Protein AF-A0A352W8T1-F1 (afdb_monomer_lite)

Sequence (139 aa):
MTMQDYSRRLSELLKTQSRLDMENVRLLRFGRHFRLSDDCKAVVGRDRLENLALMWIYKARPAGKTLLTIKELKGPLTLLTGPADLDMLRRAAAITARYAHVAEGDRVSAKGLTNGRKHLLIPDVMALTPKETDRLRIK

pLDDT: mean 90.35, std 6.25, range [66.62, 97.69]

Foldseek 3Di:
DDPVQLVLLVVLCVVLDPDDDPLSNVLSVAAFWFDLDSFKIKGWGPDDVRQVVLVVSCVVFQAQKKWKDWPVADFIIMIMHHDADLSNVLVNNLCRCVRRVPDAPDWTWMWMDHSNDDTDIRGGRGHDDPVRNVVRTSD

Structure (mmCIF, N/CA/C/O backbone):
data_AF-A0A352W8T1-F1
#
_entry.id   AF-A0A352W8T1-F1
#
loop_
_atom_site.group_PDB
_atom_site.id
_atom_site.type_symbol
_atom_site.label_atom_id
_atom_site.label_alt_id
_atom_site.label_comp_id
_atom_site.label_asym_id
_atom_site.label_entity_id
_atom_site.label_seq_id
_atom_site.pdbx_PDB_ins_code
_atom_site.Cartn_x
_atom_site.Cartn_y
_atom_site.Cartn_z
_atom_site.occupancy
_atom_site.B_iso_or_equiv
_atom_site.auth_seq_id
_atom_site.auth_comp_id
_atom_site.auth_asym_id
_atom_site.auth_atom_id
_atom_site.pdbx_PDB_model_num
ATOM 1 N N . MET A 1 1 ? 14.467 -3.109 9.265 1.00 75.62 1 MET A N 1
ATOM 2 C CA . MET A 1 1 ? 14.294 -4.137 8.207 1.00 75.62 1 MET A CA 1
ATOM 3 C C . MET A 1 1 ? 15.489 -5.062 8.293 1.00 75.62 1 MET A C 1
ATOM 5 O O . MET A 1 1 ? 16.584 -4.542 8.460 1.00 75.62 1 MET A O 1
ATOM 9 N N . THR A 1 2 ? 15.298 -6.379 8.228 1.00 84.06 2 THR A N 1
ATOM 10 C CA . THR A 1 2 ? 16.427 -7.323 8.264 1.00 84.06 2 THR A CA 1
ATOM 11 C C . THR A 1 2 ? 17.052 -7.482 6.872 1.00 84.06 2 THR A C 1
ATOM 13 O O . THR A 1 2 ? 16.402 -7.198 5.863 1.00 84.06 2 THR A O 1
ATOM 16 N N . MET A 1 3 ? 18.302 -7.956 6.792 1.00 83.56 3 MET A N 1
ATOM 17 C CA . MET A 1 3 ? 18.919 -8.310 5.502 1.00 83.56 3 MET A CA 1
ATOM 18 C C . MET A 1 3 ? 18.143 -9.422 4.785 1.00 83.56 3 MET A C 1
ATOM 20 O O . MET A 1 3 ? 18.009 -9.379 3.568 1.00 83.56 3 MET A O 1
ATOM 24 N N . GLN A 1 4 ? 17.565 -10.368 5.531 1.00 86.50 4 GLN A N 1
ATOM 25 C CA . GLN A 1 4 ? 16.745 -11.442 4.967 1.00 86.50 4 GLN A CA 1
ATOM 26 C C . GLN A 1 4 ? 15.488 -10.897 4.276 1.00 86.50 4 GLN A C 1
ATOM 28 O O . GLN A 1 4 ? 15.221 -11.265 3.133 1.00 86.50 4 GLN A O 1
ATOM 33 N N . ASP A 1 5 ? 14.759 -9.976 4.920 1.00 85.75 5 ASP A N 1
ATOM 34 C CA . ASP A 1 5 ? 13.583 -9.334 4.309 1.00 85.75 5 ASP A CA 1
ATOM 35 C C . ASP A 1 5 ? 13.963 -8.599 3.018 1.00 85.75 5 ASP A C 1
ATOM 37 O O . ASP A 1 5 ? 13.246 -8.662 2.020 1.00 85.75 5 ASP A O 1
ATOM 41 N N . TYR A 1 6 ? 15.101 -7.899 3.025 1.00 87.69 6 TYR A N 1
ATOM 42 C CA . TYR A 1 6 ? 15.568 -7.167 1.852 1.00 87.69 6 TYR A CA 1
ATOM 43 C C . TYR A 1 6 ? 15.935 -8.105 0.700 1.00 87.69 6 TYR A C 1
ATOM 45 O O . TYR A 1 6 ? 15.470 -7.898 -0.418 1.00 87.69 6 TYR A O 1
ATOM 53 N N . SER A 1 7 ? 16.711 -9.159 0.965 1.00 87.50 7 SER A N 1
ATOM 54 C CA . SER A 1 7 ? 17.107 -10.141 -0.050 1.00 87.50 7 SER A CA 1
ATOM 55 C C . SER A 1 7 ? 15.906 -10.867 -0.654 1.00 87.50 7 SER A C 1
ATOM 57 O O . SER A 1 7 ? 15.883 -11.100 -1.864 1.00 87.50 7 SER A O 1
ATOM 59 N N . ARG A 1 8 ? 14.873 -11.175 0.145 1.00 87.44 8 ARG A N 1
ATOM 60 C CA . ARG A 1 8 ? 13.627 -11.772 -0.364 1.00 87.44 8 ARG A CA 1
ATOM 61 C C . ARG A 1 8 ? 12.867 -10.808 -1.267 1.00 87.44 8 ARG A C 1
ATOM 63 O O . ARG A 1 8 ? 12.528 -11.173 -2.390 1.00 87.44 8 ARG A O 1
ATOM 70 N N . ARG A 1 9 ? 12.689 -9.555 -0.837 1.00 90.50 9 ARG A N 1
ATOM 71 C CA . ARG A 1 9 ? 12.073 -8.497 -1.659 1.00 90.50 9 ARG A CA 1
ATOM 72 C C . ARG A 1 9 ? 12.843 -8.239 -2.954 1.00 90.50 9 ARG A C 1
ATOM 74 O O . ARG A 1 9 ? 12.227 -8.011 -3.989 1.00 90.50 9 ARG A O 1
ATOM 81 N N . LEU A 1 10 ? 14.173 -8.276 -2.906 1.00 90.25 10 LEU A N 1
ATOM 82 C CA . LEU A 1 10 ? 15.022 -8.118 -4.083 1.00 90.25 10 LEU A CA 1
ATOM 83 C C . LEU A 1 10 ? 14.868 -9.307 -5.033 1.00 90.25 10 LEU A C 1
ATOM 85 O O . LEU A 1 10 ? 14.664 -9.107 -6.222 1.00 90.25 10 LEU A O 1
ATOM 89 N N . SER A 1 11 ? 14.900 -10.533 -4.512 1.00 88.12 11 SER A N 1
ATOM 90 C CA . SER A 1 11 ? 14.691 -11.746 -5.313 1.00 88.12 11 SER A CA 1
ATOM 91 C C . SER A 1 11 ? 13.328 -11.736 -6.006 1.00 88.12 11 SER A C 1
ATOM 93 O O . SER A 1 11 ? 13.208 -12.118 -7.164 1.00 88.12 11 SER A O 1
ATOM 95 N N . GLU A 1 12 ? 12.295 -11.275 -5.305 1.00 88.50 12 GLU A N 1
ATOM 96 C CA . GLU A 1 12 ? 10.942 -11.119 -5.837 1.00 88.50 12 GLU A CA 1
ATOM 97 C C . GLU A 1 12 ? 10.870 -10.037 -6.929 1.00 88.50 12 GLU A C 1
ATOM 99 O O . GLU A 1 12 ? 10.281 -10.256 -7.990 1.00 88.50 12 GLU A O 1
ATOM 104 N N . LEU A 1 13 ? 11.556 -8.909 -6.724 1.00 87.62 13 LEU A N 1
ATOM 105 C CA . LEU A 1 13 ? 11.676 -7.852 -7.725 1.00 87.62 13 LEU A CA 1
ATOM 106 C C . LEU A 1 13 ? 12.351 -8.360 -9.007 1.00 87.62 13 LEU A C 1
ATOM 108 O O . LEU A 1 13 ? 11.863 -8.089 -10.098 1.00 87.62 13 LEU A O 1
ATOM 112 N N . LEU A 1 14 ? 13.436 -9.126 -8.872 1.00 87.19 14 LEU A N 1
ATOM 113 C CA . LEU A 1 14 ? 14.176 -9.699 -10.002 1.00 87.19 14 LEU A CA 1
ATOM 114 C C . LEU A 1 14 ? 13.362 -10.735 -10.787 1.00 87.19 14 LEU A C 1
ATOM 116 O O . LEU A 1 14 ? 13.551 -10.869 -11.989 1.00 87.19 14 LEU A O 1
ATOM 120 N N . LYS A 1 15 ? 12.452 -11.459 -10.125 1.00 85.44 15 LYS A N 1
ATOM 121 C CA . LYS A 1 15 ? 11.547 -12.415 -10.786 1.00 85.44 15 LYS A CA 1
ATOM 122 C C . LYS A 1 15 ? 10.432 -11.730 -11.569 1.00 85.44 15 LYS A C 1
ATOM 124 O O . LYS A 1 15 ? 9.970 -12.277 -12.561 1.00 85.44 15 LYS A O 1
ATOM 129 N N . THR A 1 16 ? 9.978 -10.570 -11.098 1.00 78.81 16 THR A N 1
ATOM 130 C CA . THR A 1 16 ? 8.807 -9.878 -11.658 1.00 78.81 16 THR A CA 1
ATOM 131 C C . THR A 1 16 ? 9.170 -8.766 -12.637 1.00 78.81 16 THR A C 1
ATOM 133 O O . THR A 1 16 ? 8.332 -8.366 -13.437 1.00 78.81 16 THR A O 1
ATOM 136 N N . GLN A 1 17 ? 10.406 -8.261 -12.615 1.00 75.56 17 GLN A N 1
ATOM 137 C CA . GLN A 1 17 ? 10.850 -7.199 -13.514 1.00 75.56 17 GLN A CA 1
ATOM 138 C C . GLN A 1 17 ? 12.010 -7.651 -14.390 1.00 75.56 17 GLN A C 1
ATOM 140 O O . GLN A 1 17 ? 13.095 -7.956 -13.904 1.00 75.56 17 GLN A O 1
ATOM 145 N N . SER A 1 18 ? 11.806 -7.576 -15.705 1.00 68.38 18 SER A N 1
ATOM 146 C CA . SER A 1 18 ? 12.854 -7.808 -16.704 1.00 68.38 18 SER A CA 1
ATOM 147 C C . SER A 1 18 ? 13.958 -6.744 -16.672 1.00 68.38 18 SER A C 1
ATOM 149 O O . SER A 1 18 ? 15.081 -7.005 -17.098 1.00 68.38 18 SER A O 1
ATOM 151 N N . ARG A 1 19 ? 13.664 -5.543 -16.149 1.00 73.69 19 ARG A N 1
ATOM 152 C CA . ARG A 1 19 ? 14.627 -4.446 -16.007 1.00 73.69 19 ARG A CA 1
ATOM 153 C C . ARG A 1 19 ? 14.600 -3.872 -14.595 1.00 73.69 19 ARG A C 1
ATOM 155 O O . ARG A 1 19 ? 13.568 -3.404 -14.123 1.00 73.69 19 ARG A O 1
ATOM 162 N N . LEU A 1 20 ? 15.767 -3.864 -13.956 1.00 75.44 20 LEU A N 1
ATOM 163 C CA . LEU A 1 20 ? 15.982 -3.251 -12.649 1.00 75.44 20 LEU A CA 1
ATOM 164 C C . LEU A 1 20 ? 15.808 -1.730 -12.731 1.00 75.44 20 LEU A C 1
ATOM 166 O O . LEU A 1 20 ? 16.580 -1.036 -13.392 1.00 75.44 20 LEU A O 1
ATOM 170 N N . ASP A 1 21 ? 14.805 -1.219 -12.024 1.00 82.12 21 ASP A N 1
ATOM 171 C CA . ASP A 1 21 ? 14.622 0.211 -11.781 1.00 82.12 21 ASP A CA 1
ATOM 172 C C . ASP A 1 21 ? 15.171 0.569 -10.392 1.00 82.12 21 ASP A C 1
ATOM 174 O O . ASP A 1 21 ? 14.747 0.012 -9.374 1.00 82.12 21 ASP A O 1
ATOM 178 N N . MET A 1 22 ? 16.097 1.529 -10.339 1.00 84.88 22 MET A N 1
ATOM 179 C CA . MET A 1 22 ? 16.688 2.015 -9.089 1.00 84.88 22 MET A CA 1
ATOM 180 C C . MET A 1 22 ? 15.641 2.573 -8.120 1.00 84.88 22 MET A C 1
ATOM 182 O O . MET A 1 22 ? 15.829 2.473 -6.906 1.00 84.88 22 MET A O 1
ATOM 186 N N . GLU A 1 23 ? 14.527 3.127 -8.608 1.00 85.19 23 GLU A N 1
ATOM 187 C CA . GLU A 1 23 ? 13.424 3.540 -7.735 1.00 85.19 23 GLU A CA 1
ATOM 188 C C . GLU A 1 23 ? 12.786 2.341 -7.030 1.00 85.19 23 GLU A C 1
ATOM 190 O O . GLU A 1 23 ? 12.529 2.398 -5.826 1.00 85.19 23 GLU A O 1
ATOM 195 N N . ASN A 1 24 ? 12.588 1.232 -7.746 1.00 84.06 24 ASN A N 1
ATOM 196 C CA . ASN A 1 24 ? 12.010 0.019 -7.175 1.00 84.06 24 ASN A CA 1
ATOM 197 C C . ASN A 1 24 ? 12.960 -0.646 -6.178 1.00 84.06 24 ASN A C 1
ATOM 199 O O . ASN A 1 24 ? 12.491 -1.158 -5.162 1.00 84.06 24 ASN A O 1
ATOM 203 N N . VAL A 1 25 ? 14.275 -0.578 -6.414 1.00 89.62 25 VAL A N 1
ATOM 204 C CA . VAL A 1 25 ? 15.295 -1.023 -5.448 1.00 89.62 25 VAL A CA 1
ATOM 205 C C . VAL A 1 25 ? 15.258 -0.164 -4.183 1.00 89.62 25 VAL A C 1
ATOM 207 O O . VAL A 1 25 ? 15.225 -0.691 -3.072 1.00 89.62 25 VAL A O 1
ATOM 210 N N . ARG A 1 26 ? 15.198 1.168 -4.323 1.00 89.81 26 ARG A N 1
ATOM 211 C CA . ARG A 1 26 ? 15.068 2.086 -3.175 1.00 89.81 26 ARG A CA 1
ATOM 212 C C . ARG A 1 26 ? 13.786 1.822 -2.388 1.00 89.81 26 ARG A C 1
ATOM 214 O O . ARG A 1 26 ? 13.828 1.814 -1.158 1.00 89.81 26 ARG A O 1
ATOM 221 N N . LEU A 1 27 ? 12.679 1.557 -3.085 1.00 92.44 27 LEU A N 1
ATOM 222 C CA . LEU A 1 27 ? 11.381 1.255 -2.485 1.00 92.44 27 LEU A CA 1
ATOM 223 C C . LEU A 1 27 ? 11.439 0.046 -1.541 1.00 92.44 27 LEU A C 1
ATOM 225 O O . LEU A 1 27 ? 10.749 0.057 -0.528 1.00 92.44 27 LEU A O 1
ATOM 229 N N . LEU A 1 28 ? 12.301 -0.947 -1.806 1.00 92.62 28 LEU A N 1
ATOM 230 C CA . LEU A 1 28 ? 12.431 -2.156 -0.976 1.00 92.62 28 LEU A CA 1
ATOM 231 C C . LEU A 1 28 ? 12.760 -1.870 0.493 1.00 92.62 28 LEU A C 1
ATOM 233 O O . LEU A 1 28 ? 12.497 -2.716 1.349 1.00 92.62 28 LEU A O 1
ATOM 237 N N . ARG A 1 29 ? 13.339 -0.701 0.794 1.00 91.75 29 ARG A N 1
ATOM 238 C CA . ARG A 1 29 ? 13.725 -0.297 2.153 1.00 91.75 29 ARG A CA 1
ATOM 239 C C . ARG A 1 29 ?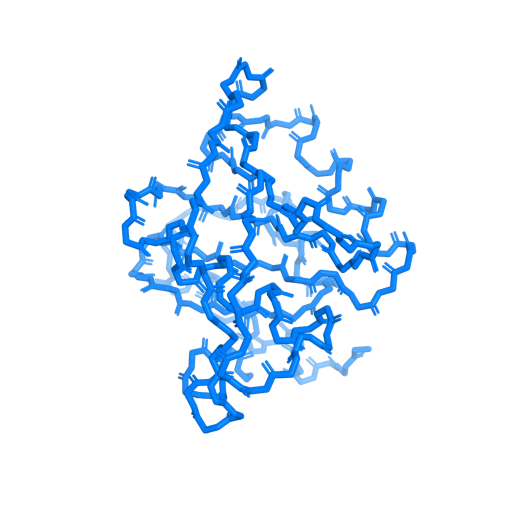 12.540 0.137 3.011 1.00 91.75 29 ARG A C 1
ATOM 241 O O . ARG A 1 29 ? 12.637 0.082 4.239 1.00 91.75 29 ARG A O 1
ATOM 248 N N . PHE A 1 30 ? 11.448 0.554 2.381 1.00 94.12 30 PHE A N 1
ATOM 249 C CA . PHE A 1 30 ? 10.326 1.206 3.041 1.00 94.12 30 PHE A CA 1
ATOM 250 C C . PHE A 1 30 ? 9.122 0.278 3.111 1.00 94.12 30 PHE A C 1
ATOM 252 O O . PHE A 1 30 ? 8.875 -0.530 2.223 1.00 94.12 30 PHE A O 1
ATOM 259 N N . GLY A 1 31 ? 8.345 0.405 4.176 1.00 94.50 31 GLY A N 1
ATOM 260 C CA . GLY A 1 31 ? 7.018 -0.165 4.248 1.00 94.50 31 GLY A CA 1
ATOM 261 C C . GLY A 1 31 ? 6.931 -1.689 4.330 1.00 94.50 31 GLY A C 1
ATOM 262 O O . GLY A 1 31 ? 7.903 -2.452 4.472 1.00 94.50 31 GLY A O 1
ATOM 263 N N . ARG A 1 32 ? 5.678 -2.126 4.271 1.00 94.62 32 ARG A N 1
ATOM 264 C CA . ARG A 1 32 ? 5.228 -3.516 4.223 1.00 94.62 32 ARG A CA 1
ATOM 265 C C . ARG A 1 32 ? 4.774 -3.805 2.797 1.00 94.62 32 ARG A C 1
ATOM 267 O O . ARG A 1 32 ? 3.963 -3.057 2.262 1.00 94.62 32 ARG A O 1
ATOM 274 N N . HIS A 1 33 ? 5.334 -4.847 2.193 1.00 95.00 33 HIS A N 1
ATOM 275 C CA . HIS A 1 33 ? 5.143 -5.163 0.781 1.00 95.00 33 HIS A CA 1
ATOM 276 C C . HIS A 1 33 ? 4.064 -6.230 0.609 1.00 95.00 33 HIS A C 1
ATOM 278 O O . HIS A 1 33 ? 4.105 -7.263 1.280 1.00 95.00 33 HIS A O 1
ATOM 284 N N . PHE A 1 34 ? 3.143 -5.986 -0.318 1.00 94.88 34 PHE A N 1
ATOM 285 C CA . PHE A 1 34 ? 2.049 -6.882 -0.666 1.00 94.88 34 PHE A CA 1
ATOM 286 C C . PHE A 1 34 ? 1.972 -7.041 -2.176 1.00 94.88 34 PHE A C 1
ATOM 288 O O . PHE A 1 34 ? 2.029 -6.052 -2.910 1.00 94.88 34 PHE A O 1
ATOM 295 N N . ARG A 1 35 ? 1.823 -8.280 -2.631 1.00 93.31 35 ARG A N 1
ATOM 296 C CA . ARG A 1 35 ? 1.597 -8.604 -4.038 1.00 93.31 35 ARG A CA 1
ATOM 297 C C . ARG A 1 35 ? 0.088 -8.737 -4.239 1.00 93.31 35 ARG A C 1
ATOM 299 O O . ARG A 1 35 ? -0.541 -9.553 -3.572 1.00 93.31 35 ARG A O 1
ATOM 306 N N . LEU A 1 36 ? -0.495 -7.879 -5.077 1.00 93.56 36 LEU A N 1
ATOM 307 C CA . LEU A 1 36 ? -1.943 -7.860 -5.332 1.00 93.56 36 LEU A CA 1
ATOM 308 C C . LEU A 1 36 ? -2.302 -8.627 -6.609 1.00 93.56 36 LEU A C 1
ATOM 310 O O . LEU A 1 36 ? -3.322 -9.310 -6.641 1.00 93.56 36 LEU A O 1
ATOM 314 N N . SER A 1 37 ? -1.434 -8.542 -7.616 1.00 91.69 37 SER A N 1
ATOM 315 C CA . SER A 1 37 ? -1.438 -9.333 -8.850 1.00 91.69 37 SER A CA 1
ATOM 316 C C . SER A 1 37 ? -0.005 -9.457 -9.375 1.00 91.69 37 SER A C 1
ATOM 318 O O . SER A 1 37 ? 0.903 -8.855 -8.798 1.00 91.69 37 SER A O 1
ATOM 320 N N . ASP A 1 38 ? 0.210 -10.186 -10.470 1.00 88.00 38 ASP A N 1
ATOM 321 C CA . ASP A 1 38 ? 1.544 -10.385 -11.058 1.00 88.00 38 ASP A CA 1
ATOM 322 C C . ASP A 1 38 ? 2.269 -9.059 -11.344 1.00 88.00 38 ASP A C 1
ATOM 324 O O . ASP A 1 38 ? 3.445 -8.913 -11.005 1.00 88.00 38 ASP A O 1
ATOM 328 N N . ASP A 1 39 ? 1.535 -8.040 -11.799 1.00 88.94 39 ASP A N 1
ATOM 329 C CA . ASP A 1 39 ? 2.092 -6.730 -12.155 1.00 88.94 39 ASP A CA 1
ATOM 330 C C . ASP A 1 39 ? 1.780 -5.615 -11.144 1.00 88.94 39 ASP A C 1
ATOM 332 O O . ASP A 1 39 ? 2.273 -4.496 -11.297 1.00 88.94 39 ASP A O 1
ATOM 336 N N . CYS A 1 40 ? 0.985 -5.886 -10.101 1.00 91.94 40 CYS A N 1
ATOM 337 C CA . CYS A 1 40 ? 0.560 -4.879 -9.126 1.00 91.94 40 CYS A CA 1
ATOM 338 C C . CYS A 1 40 ? 1.073 -5.183 -7.715 1.00 91.94 40 CYS A C 1
ATOM 340 O O . CYS A 1 40 ? 0.767 -6.213 -7.104 1.00 91.94 40 CYS A O 1
ATOM 342 N N . LYS A 1 41 ? 1.821 -4.231 -7.154 1.00 94.19 41 LYS A N 1
ATOM 343 C CA . LYS A 1 41 ? 2.389 -4.312 -5.804 1.00 94.19 41 LYS A CA 1
ATOM 344 C C . LYS A 1 41 ? 1.957 -3.115 -4.971 1.00 94.19 41 LYS A C 1
ATOM 346 O O . LYS A 1 41 ? 2.029 -1.985 -5.443 1.00 94.19 41 LYS A O 1
ATOM 351 N N . ALA A 1 42 ? 1.592 -3.357 -3.715 1.00 96.94 42 ALA A N 1
ATOM 352 C CA . ALA A 1 42 ? 1.311 -2.324 -2.725 1.00 96.94 42 ALA A CA 1
ATOM 353 C C . ALA A 1 42 ? 2.394 -2.278 -1.642 1.00 96.94 42 ALA A C 1
ATOM 355 O O . ALA A 1 42 ? 2.843 -3.308 -1.137 1.00 96.94 42 ALA A O 1
ATOM 356 N N . VAL A 1 43 ? 2.797 -1.066 -1.263 1.00 97.25 43 VAL A N 1
ATOM 357 C CA . VAL A 1 43 ? 3.744 -0.806 -0.178 1.00 97.25 43 VAL A CA 1
ATOM 358 C C . VAL A 1 43 ? 3.104 0.135 0.831 1.00 97.25 43 VAL A C 1
ATOM 360 O O . VAL A 1 43 ? 2.834 1.290 0.519 1.00 97.25 43 VAL A O 1
ATOM 363 N N . VAL A 1 44 ? 2.863 -0.364 2.042 1.00 97.69 44 VAL A N 1
ATOM 364 C CA . VAL A 1 44 ? 2.218 0.382 3.134 1.00 97.69 44 VAL A CA 1
ATOM 365 C C . VAL A 1 44 ? 3.288 0.937 4.065 1.00 97.69 44 VAL A C 1
ATOM 367 O O . VAL A 1 44 ? 4.068 0.155 4.615 1.00 97.69 44 VAL A O 1
ATOM 370 N N . GLY A 1 45 ? 3.330 2.251 4.275 1.00 96.94 45 GLY A N 1
ATOM 371 C CA . GLY A 1 45 ? 4.285 2.871 5.196 1.00 96.94 45 GLY A CA 1
ATOM 372 C C . GLY A 1 45 ? 4.094 2.402 6.643 1.00 96.94 45 GLY A C 1
ATOM 373 O O . GLY A 1 45 ? 2.973 2.171 7.102 1.00 96.94 45 GLY A O 1
ATOM 374 N N . ARG A 1 46 ? 5.201 2.201 7.367 1.00 94.25 46 ARG A N 1
ATOM 375 C CA . ARG A 1 46 ? 5.177 1.762 8.774 1.00 94.25 46 ARG A CA 1
ATOM 376 C C . ARG A 1 46 ? 5.004 2.912 9.756 1.00 94.25 46 ARG A C 1
ATOM 378 O O . ARG A 1 46 ? 4.421 2.706 10.814 1.00 94.25 46 ARG A O 1
ATOM 385 N N . ASP A 1 47 ? 5.499 4.087 9.393 1.00 95.00 47 ASP A N 1
ATOM 386 C CA . ASP A 1 47 ? 5.523 5.285 10.221 1.00 95.00 47 ASP A CA 1
ATOM 387 C C . ASP A 1 47 ? 5.494 6.554 9.348 1.00 95.00 47 ASP A C 1
ATOM 389 O O . ASP A 1 47 ? 5.405 6.502 8.116 1.00 95.00 47 ASP A O 1
ATOM 393 N N . ARG A 1 48 ? 5.566 7.721 9.995 1.00 94.62 48 ARG A N 1
ATOM 394 C CA . ARG A 1 48 ? 5.510 9.022 9.322 1.00 94.62 48 ARG A CA 1
ATOM 395 C C . ARG A 1 48 ? 6.687 9.258 8.369 1.00 94.62 48 ARG A C 1
ATOM 397 O O . ARG A 1 48 ? 6.475 9.865 7.320 1.00 94.62 48 ARG A O 1
ATOM 404 N N . LEU A 1 49 ? 7.896 8.810 8.708 1.00 95.81 49 LEU A N 1
ATOM 405 C CA . LEU A 1 49 ? 9.080 8.991 7.861 1.00 95.81 49 LEU A CA 1
ATOM 406 C C . LEU A 1 49 ? 8.969 8.136 6.599 1.00 95.81 49 LEU A C 1
ATOM 408 O O . LEU A 1 49 ? 9.258 8.610 5.501 1.00 95.81 49 LEU A O 1
ATOM 412 N N . GLU A 1 50 ? 8.469 6.910 6.728 1.00 96.75 50 GLU A N 1
ATOM 413 C CA . GLU A 1 50 ? 8.213 6.061 5.567 1.00 96.75 50 GLU A CA 1
ATOM 414 C C . GLU A 1 50 ? 7.086 6.585 4.692 1.00 96.75 50 GLU A C 1
ATOM 416 O O . GLU A 1 50 ? 7.222 6.583 3.473 1.00 96.75 50 GLU A O 1
ATOM 421 N N . ASN A 1 51 ? 6.004 7.093 5.287 1.00 96.56 51 ASN A N 1
ATOM 422 C CA . ASN A 1 51 ? 4.936 7.741 4.528 1.00 96.56 51 ASN A CA 1
ATOM 423 C C . ASN A 1 51 ? 5.487 8.908 3.693 1.00 96.56 51 ASN A C 1
ATOM 425 O O . ASN A 1 51 ? 5.146 9.046 2.518 1.00 96.56 51 ASN A O 1
ATOM 429 N N . LEU A 1 52 ? 6.381 9.723 4.264 1.00 96.00 52 LEU A N 1
ATOM 430 C CA . LEU A 1 52 ? 7.060 10.780 3.515 1.00 96.00 52 LEU A CA 1
ATOM 431 C C . LEU A 1 52 ? 7.900 10.193 2.374 1.00 96.00 52 LEU A C 1
ATOM 433 O O . LEU A 1 52 ? 7.766 10.648 1.241 1.00 96.00 52 LEU A O 1
ATOM 437 N N . ALA A 1 53 ? 8.715 9.167 2.632 1.00 95.94 53 ALA A N 1
ATOM 438 C CA . ALA A 1 53 ? 9.538 8.525 1.606 1.00 95.94 53 ALA A CA 1
ATOM 439 C C . ALA A 1 53 ? 8.700 7.963 0.440 1.00 95.94 53 ALA A C 1
ATOM 441 O O . ALA A 1 53 ? 9.027 8.204 -0.721 1.00 95.94 53 ALA A O 1
ATOM 442 N N . LEU A 1 54 ? 7.585 7.284 0.729 1.00 96.38 54 LEU A N 1
ATOM 443 C CA . LEU A 1 54 ? 6.656 6.775 -0.286 1.00 96.38 54 LEU A CA 1
ATOM 444 C C . LEU A 1 54 ? 6.045 7.908 -1.121 1.00 96.38 54 LEU A C 1
ATOM 446 O O . LEU A 1 54 ? 5.967 7.803 -2.346 1.00 96.38 54 LEU A O 1
ATOM 450 N N . MET A 1 55 ? 5.671 9.020 -0.482 1.00 95.25 55 MET A N 1
ATOM 451 C CA . MET A 1 55 ? 5.190 10.210 -1.184 1.00 95.25 55 MET A CA 1
ATOM 452 C C . MET A 1 55 ? 6.268 10.813 -2.098 1.00 95.25 55 MET A C 1
ATOM 454 O O . MET A 1 55 ? 5.953 11.227 -3.213 1.00 95.25 55 MET A O 1
ATOM 458 N N . TRP A 1 56 ? 7.530 10.862 -1.663 1.00 94.94 56 TRP A N 1
ATOM 459 C CA . TRP A 1 56 ? 8.642 11.351 -2.488 1.00 94.94 56 TRP A CA 1
ATOM 460 C C . TRP A 1 56 ? 8.901 10.448 -3.698 1.00 94.94 56 TRP A C 1
ATOM 462 O O . TRP A 1 56 ? 9.009 10.954 -4.814 1.00 94.94 56 TRP A O 1
ATOM 472 N N . ILE A 1 57 ? 8.914 9.123 -3.506 1.00 93.75 57 ILE A N 1
ATOM 473 C CA . ILE A 1 57 ? 9.052 8.136 -4.596 1.00 93.75 57 ILE A CA 1
ATOM 474 C C . ILE A 1 57 ? 7.913 8.274 -5.614 1.00 93.75 57 ILE A C 1
ATOM 476 O O . ILE A 1 57 ? 8.120 8.148 -6.824 1.00 93.75 57 ILE A O 1
ATOM 480 N N . TYR A 1 58 ? 6.699 8.543 -5.138 1.00 93.81 58 TYR A N 1
ATOM 481 C CA . TYR A 1 58 ? 5.567 8.828 -6.006 1.00 93.81 58 TYR A CA 1
ATOM 482 C C . TYR A 1 58 ? 5.760 10.123 -6.802 1.00 93.81 58 TYR A C 1
ATOM 484 O O . TYR A 1 58 ? 5.615 10.116 -8.021 1.00 93.81 58 TYR A O 1
ATOM 492 N N . LYS A 1 59 ? 6.108 11.228 -6.130 1.00 92.12 59 LYS A N 1
ATOM 493 C CA . LYS A 1 59 ? 6.271 12.545 -6.768 1.00 92.12 59 LYS A CA 1
ATOM 494 C C . LYS A 1 59 ? 7.388 12.567 -7.809 1.00 92.12 59 LYS A C 1
ATOM 496 O O . LYS A 1 59 ? 7.236 13.253 -8.813 1.00 92.12 59 LYS A O 1
ATOM 501 N N . ALA A 1 60 ? 8.471 11.821 -7.586 1.00 91.62 60 ALA A N 1
ATOM 502 C CA . ALA A 1 60 ? 9.586 11.727 -8.526 1.00 91.62 60 ALA A CA 1
ATOM 503 C C . ALA A 1 60 ? 9.153 11.151 -9.885 1.00 91.62 60 ALA A C 1
ATOM 505 O O . ALA A 1 60 ? 9.547 11.662 -10.931 1.00 91.62 60 ALA A O 1
ATOM 506 N N . ARG A 1 61 ? 8.290 10.126 -9.876 1.00 88.69 61 ARG A N 1
ATOM 507 C CA . ARG A 1 61 ? 7.757 9.510 -11.097 1.00 88.69 61 ARG A CA 1
ATOM 508 C C . ARG A 1 61 ? 6.341 8.972 -10.861 1.00 88.69 61 ARG A C 1
ATOM 510 O O . ARG A 1 61 ? 6.202 7.796 -10.521 1.00 88.69 61 ARG A O 1
ATOM 517 N N . PRO A 1 62 ? 5.295 9.800 -11.052 1.00 88.50 62 PRO A N 1
ATOM 518 C CA . PRO A 1 62 ? 3.912 9.414 -10.753 1.00 88.50 62 PRO A CA 1
ATOM 519 C C . PRO A 1 62 ? 3.318 8.391 -11.724 1.00 88.50 62 PRO A C 1
ATOM 521 O O . PRO A 1 62 ? 2.335 7.735 -11.391 1.00 88.50 62 PRO A O 1
ATOM 524 N N . ALA A 1 63 ? 3.866 8.290 -12.937 1.00 88.12 63 ALA A N 1
ATOM 525 C CA . ALA A 1 63 ? 3.347 7.408 -13.976 1.00 88.12 63 ALA A CA 1
ATOM 526 C C . ALA A 1 63 ? 3.402 5.935 -13.536 1.00 88.12 63 ALA A C 1
ATOM 528 O O . ALA A 1 63 ? 4.453 5.449 -13.119 1.00 88.12 63 ALA A O 1
ATOM 529 N N . GLY A 1 64 ? 2.268 5.238 -13.642 1.00 88.19 64 GLY A N 1
ATOM 530 C CA . GLY A 1 64 ? 2.136 3.838 -13.230 1.00 88.19 64 GLY A CA 1
ATOM 531 C C . GLY A 1 64 ? 2.133 3.643 -11.712 1.00 88.19 64 GLY A C 1
ATOM 532 O O . GLY A 1 64 ? 2.409 2.540 -11.240 1.00 88.19 64 GLY A O 1
ATOM 533 N N . LYS A 1 65 ? 1.870 4.710 -10.945 1.00 92.69 65 LYS A N 1
ATOM 534 C CA . LYS A 1 65 ? 1.783 4.666 -9.485 1.00 92.69 65 LYS A CA 1
ATOM 535 C C . LYS A 1 65 ? 0.487 5.300 -8.988 1.00 92.69 65 LYS A C 1
ATOM 537 O O . LYS A 1 65 ? -0.024 6.270 -9.561 1.00 92.69 65 LYS A O 1
ATOM 542 N N . THR A 1 66 ? 0.020 4.793 -7.853 1.00 95.31 66 THR A N 1
ATOM 543 C CA . THR A 1 66 ? -1.131 5.342 -7.130 1.00 95.31 66 THR A CA 1
ATOM 544 C C . THR A 1 66 ? -0.803 5.474 -5.651 1.00 95.31 66 THR A C 1
ATOM 546 O O . THR A 1 66 ? -0.322 4.526 -5.038 1.00 95.31 66 THR A O 1
ATOM 549 N N . LEU A 1 67 ? -1.081 6.635 -5.061 1.00 96.00 67 LEU A N 1
ATOM 550 C CA . LEU A 1 67 ? -1.081 6.802 -3.607 1.00 96.00 67 LEU A CA 1
ATOM 551 C C . LEU A 1 67 ? -2.480 6.569 -3.048 1.00 96.00 67 LEU A C 1
ATOM 553 O O . LEU A 1 67 ? -3.439 7.091 -3.603 1.00 96.00 67 LEU A O 1
ATOM 557 N N . LEU A 1 68 ? -2.589 5.844 -1.939 1.00 96.00 68 LEU A N 1
ATOM 558 C CA . LEU A 1 68 ? -3.832 5.612 -1.209 1.00 96.00 68 LEU A CA 1
ATOM 559 C C . LEU A 1 68 ? -3.710 6.057 0.247 1.00 96.00 68 LEU A C 1
ATOM 561 O O . LEU A 1 68 ? -2.712 5.776 0.914 1.00 96.00 68 LEU A O 1
ATOM 565 N N . THR A 1 69 ? -4.770 6.688 0.744 1.00 95.69 69 THR A N 1
ATOM 566 C CA . THR A 1 69 ? -4.999 6.957 2.168 1.00 95.69 69 THR A CA 1
ATOM 567 C C . THR A 1 69 ? -6.448 6.655 2.538 1.00 95.69 69 THR A C 1
ATOM 569 O O . THR A 1 69 ? -7.335 6.689 1.683 1.00 95.69 69 THR A O 1
ATOM 572 N N . ILE A 1 70 ? -6.704 6.390 3.819 1.00 95.81 70 ILE A N 1
ATOM 573 C CA . ILE A 1 70 ? -8.070 6.353 4.357 1.00 95.81 70 ILE A CA 1
ATOM 574 C C . ILE A 1 70 ? -8.539 7.792 4.582 1.00 95.81 70 ILE A C 1
ATOM 576 O O . ILE A 1 70 ? -7.787 8.621 5.092 1.00 95.81 70 ILE A O 1
ATOM 580 N N . LYS A 1 71 ? -9.753 8.121 4.138 1.00 93.50 71 LYS A N 1
ATOM 581 C CA . LYS A 1 71 ? -10.294 9.487 4.159 1.00 93.50 71 LYS A CA 1
ATOM 582 C C . LYS A 1 71 ? -10.619 9.938 5.579 1.00 93.50 71 LYS A C 1
ATOM 584 O O . LYS A 1 71 ? -10.398 11.102 5.901 1.00 93.50 71 LYS A O 1
ATOM 589 N N . GLU A 1 72 ? -11.170 9.035 6.377 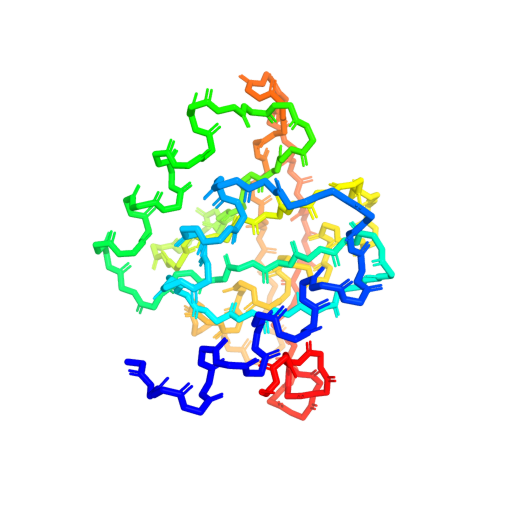1.00 91.12 72 GLU A N 1
ATOM 590 C CA . GLU A 1 72 ? -11.719 9.297 7.706 1.00 91.12 72 GLU A CA 1
ATOM 591 C C . GLU A 1 72 ? -10.640 9.312 8.795 1.00 91.12 72 GLU A C 1
ATOM 593 O O . GLU A 1 72 ? -10.851 9.879 9.863 1.00 91.12 72 GLU A O 1
ATOM 598 N N . LEU A 1 73 ? -9.471 8.719 8.531 1.00 89.12 73 LEU A N 1
ATOM 599 C CA . LEU A 1 73 ? -8.449 8.468 9.542 1.00 89.12 73 LEU A CA 1
ATOM 600 C C . LEU A 1 73 ? -7.081 8.997 9.120 1.00 89.12 73 LEU A C 1
ATOM 602 O O . LEU A 1 73 ? -6.667 8.895 7.965 1.00 89.12 73 LEU A O 1
ATOM 606 N N . LYS A 1 74 ? -6.320 9.490 10.099 1.00 84.69 74 LYS A N 1
ATOM 607 C CA . LYS A 1 74 ? -4.875 9.669 9.936 1.00 84.69 74 LYS A CA 1
ATOM 608 C C . LYS A 1 74 ? -4.232 8.293 10.059 1.00 84.69 74 LYS A C 1
ATOM 610 O O . LYS A 1 74 ? -4.282 7.683 11.119 1.00 84.69 74 LYS A O 1
ATOM 615 N N . GLY A 1 75 ? -3.649 7.812 8.972 1.00 86.62 75 GLY A N 1
ATOM 616 C CA . GLY A 1 75 ? -3.140 6.450 8.896 1.00 86.62 75 GLY A CA 1
ATOM 617 C C . GLY A 1 75 ? -1.911 6.328 8.001 1.00 86.62 75 GLY A C 1
ATOM 618 O O . GLY A 1 75 ? -1.272 7.333 7.665 1.00 86.62 75 GLY A O 1
ATOM 619 N N . PRO A 1 76 ? -1.553 5.095 7.627 1.00 95.62 76 PRO A N 1
ATOM 620 C CA . PRO A 1 76 ? -0.455 4.856 6.712 1.00 95.62 76 PRO A CA 1
ATOM 621 C C . PRO A 1 76 ? -0.774 5.391 5.313 1.00 95.62 76 PRO A C 1
ATOM 623 O O . PRO A 1 76 ? -1.925 5.417 4.872 1.00 95.62 76 PRO A O 1
ATOM 626 N N . LEU A 1 77 ? 0.282 5.789 4.609 1.00 97.25 77 LEU A N 1
ATOM 627 C CA . LEU A 1 77 ? 0.243 6.035 3.176 1.00 97.25 77 LEU A CA 1
ATOM 628 C C . LEU A 1 77 ? 0.602 4.730 2.466 1.00 97.25 77 LEU A C 1
ATOM 630 O O . LEU A 1 77 ? 1.616 4.106 2.791 1.00 97.25 77 LEU A O 1
ATOM 634 N N . THR A 1 78 ? -0.198 4.345 1.479 1.00 97.62 78 THR A N 1
ATOM 635 C CA . THR A 1 78 ? 0.079 3.171 0.650 1.00 97.62 78 THR A CA 1
ATOM 636 C C . THR A 1 78 ? 0.445 3.607 -0.757 1.00 97.62 78 THR A C 1
ATOM 638 O O . THR A 1 78 ? -0.270 4.390 -1.374 1.00 97.62 78 THR A O 1
ATOM 641 N N . LEU A 1 79 ? 1.557 3.094 -1.276 1.00 97.12 79 LEU A N 1
ATOM 642 C CA . LEU A 1 79 ? 1.990 3.290 -2.654 1.00 97.12 79 LEU A CA 1
ATOM 643 C C . LEU A 1 79 ? 1.749 2.010 -3.450 1.00 97.12 79 LEU A C 1
ATOM 645 O O . LEU A 1 79 ? 2.336 0.974 -3.140 1.00 97.12 79 LEU A O 1
ATOM 649 N N . LEU A 1 80 ? 0.927 2.092 -4.490 1.00 95.69 80 LEU A N 1
ATOM 650 C CA . LEU A 1 80 ? 0.834 1.065 -5.516 1.00 95.69 80 LEU A CA 1
ATOM 651 C C . LEU A 1 80 ? 1.824 1.362 -6.635 1.00 95.69 80 LEU A C 1
ATOM 653 O O . LEU A 1 80 ? 1.955 2.508 -7.072 1.00 95.69 80 LEU A O 1
ATOM 657 N N . THR A 1 81 ? 2.478 0.313 -7.115 1.00 92.25 81 THR A N 1
ATOM 658 C CA . THR A 1 81 ? 3.322 0.327 -8.310 1.00 92.25 81 THR A CA 1
ATOM 659 C C . THR A 1 81 ? 2.793 -0.702 -9.298 1.00 92.25 81 THR A C 1
ATOM 661 O O . THR A 1 81 ? 2.628 -1.863 -8.912 1.00 92.25 81 THR A O 1
ATOM 664 N N . GLY A 1 82 ? 2.582 -0.281 -10.544 1.00 89.00 82 GLY A N 1
ATOM 665 C CA . GLY A 1 82 ? 2.006 -1.101 -11.607 1.00 89.00 82 GLY A CA 1
ATOM 666 C C . GLY A 1 82 ? 0.560 -0.718 -11.942 1.00 89.00 82 GLY A C 1
ATOM 667 O O . GLY A 1 82 ? -0.016 0.164 -11.295 1.00 89.00 82 GLY A O 1
ATOM 668 N N . PRO A 1 83 ? -0.033 -1.344 -12.973 1.00 87.81 83 PRO A N 1
ATOM 669 C CA . PRO A 1 83 ? -1.436 -1.140 -13.307 1.00 87.81 83 PRO A CA 1
ATOM 670 C C . PRO A 1 83 ? -2.321 -1.565 -12.128 1.00 87.81 83 PRO A C 1
ATOM 672 O O . PRO A 1 83 ? -2.153 -2.640 -11.557 1.00 87.81 83 PRO A O 1
ATOM 675 N N . ALA A 1 84 ? -3.256 -0.698 -11.750 1.00 90.06 84 ALA A N 1
ATOM 676 C CA . ALA A 1 84 ? -4.205 -0.951 -10.675 1.00 90.06 84 ALA A CA 1
ATOM 677 C C . ALA A 1 84 ? -5.617 -0.670 -11.185 1.00 90.06 84 ALA A C 1
ATOM 679 O O . ALA A 1 84 ? -5.999 0.485 -11.389 1.00 90.06 84 ALA A O 1
ATOM 680 N N . ASP A 1 85 ? -6.370 -1.740 -11.414 1.00 91.00 85 ASP A N 1
ATOM 681 C CA . ASP A 1 85 ? -7.802 -1.655 -11.661 1.00 91.00 85 ASP A CA 1
ATOM 682 C C . ASP A 1 85 ? -8.569 -1.413 -10.349 1.00 91.00 85 ASP A C 1
ATOM 684 O O . ASP A 1 85 ? -7.996 -1.244 -9.267 1.00 91.00 85 ASP A O 1
ATOM 688 N N . LEU A 1 86 ? -9.896 -1.381 -10.438 1.00 90.56 86 LEU A N 1
ATOM 689 C CA . LEU A 1 86 ? -10.738 -1.126 -9.278 1.00 90.56 86 LEU A CA 1
ATOM 690 C C . LEU A 1 86 ? -10.615 -2.215 -8.195 1.00 90.56 86 LEU A C 1
ATOM 692 O O . LEU A 1 86 ? -10.734 -1.891 -7.013 1.00 90.56 86 LEU A O 1
ATOM 696 N N . ASP A 1 87 ? -10.361 -3.474 -8.564 1.00 92.69 87 ASP A N 1
ATOM 697 C CA . ASP A 1 87 ? -10.191 -4.567 -7.599 1.00 92.69 87 ASP A CA 1
ATOM 698 C C . ASP A 1 87 ? -8.868 -4.421 -6.839 1.00 92.69 87 ASP A C 1
ATOM 700 O O . ASP A 1 87 ? -8.847 -4.453 -5.606 1.00 92.69 87 ASP A O 1
ATOM 704 N N . MET A 1 88 ? -7.773 -4.139 -7.552 1.00 94.62 88 MET A N 1
ATOM 705 C CA . MET A 1 88 ? -6.464 -3.882 -6.946 1.00 94.62 88 MET A CA 1
ATOM 706 C C . MET A 1 88 ? -6.511 -2.676 -6.007 1.00 94.62 88 MET A C 1
ATOM 708 O O . MET A 1 88 ? -5.978 -2.722 -4.896 1.00 94.62 88 MET A O 1
ATOM 712 N N . LEU A 1 89 ? -7.199 -1.609 -6.419 1.00 94.44 89 LEU A N 1
ATOM 713 C CA . LEU A 1 89 ? -7.399 -0.425 -5.590 1.00 94.44 89 LEU A CA 1
ATOM 714 C C . LEU A 1 89 ? -8.200 -0.739 -4.320 1.00 94.44 89 LEU A C 1
ATOM 716 O O . LEU A 1 89 ? -7.813 -0.292 -3.238 1.00 94.44 89 LEU A O 1
ATOM 720 N N . ARG A 1 90 ? -9.272 -1.539 -4.415 1.00 94.94 90 ARG A N 1
ATOM 721 C CA . ARG A 1 90 ? -10.058 -1.978 -3.248 1.00 94.94 90 ARG A CA 1
ATOM 722 C C . ARG A 1 90 ? -9.244 -2.848 -2.299 1.00 94.94 90 ARG A C 1
ATOM 724 O O . ARG A 1 90 ? -9.261 -2.599 -1.096 1.00 94.94 90 ARG A O 1
ATOM 731 N N . ARG A 1 91 ? -8.479 -3.813 -2.816 1.00 95.69 91 ARG A N 1
ATOM 732 C CA . ARG A 1 91 ? -7.589 -4.656 -1.998 1.00 95.69 91 ARG A CA 1
ATOM 733 C C . ARG A 1 91 ? -6.535 -3.824 -1.282 1.00 95.69 91 ARG A C 1
ATOM 735 O O . ARG A 1 91 ? -6.341 -3.976 -0.079 1.00 95.69 91 ARG A O 1
ATOM 742 N N . ALA A 1 92 ? -5.882 -2.909 -1.994 1.00 96.50 92 ALA A N 1
ATOM 743 C CA . ALA A 1 92 ? -4.901 -2.015 -1.394 1.00 96.50 92 ALA A CA 1
ATOM 744 C C . ALA A 1 92 ? -5.531 -1.112 -0.326 1.00 96.50 92 ALA A C 1
ATOM 746 O O . ALA A 1 92 ? -4.941 -0.914 0.738 1.00 96.50 92 ALA A O 1
ATOM 747 N N . ALA A 1 93 ? -6.738 -0.597 -0.570 1.00 96.00 93 ALA A N 1
ATOM 748 C CA . ALA A 1 93 ? -7.484 0.179 0.411 1.00 96.00 93 ALA A CA 1
ATOM 749 C C . ALA A 1 93 ? -7.822 -0.653 1.659 1.00 96.00 93 ALA A C 1
ATOM 751 O O . ALA A 1 93 ? -7.606 -0.178 2.769 1.00 96.00 93 ALA A O 1
ATOM 752 N N . ALA A 1 94 ? -8.253 -1.905 1.496 1.00 96.12 94 ALA A N 1
ATOM 753 C CA . ALA A 1 94 ? -8.572 -2.815 2.596 1.00 96.12 94 ALA A CA 1
ATOM 754 C C . ALA A 1 94 ? -7.336 -3.163 3.449 1.00 96.12 94 ALA A C 1
ATOM 756 O O . ALA A 1 94 ? -7.399 -3.175 4.681 1.00 96.12 94 ALA A O 1
ATOM 757 N N . ILE A 1 95 ? -6.176 -3.361 2.810 1.00 96.50 95 ILE A N 1
ATOM 758 C CA . ILE A 1 95 ? -4.887 -3.502 3.507 1.00 96.50 95 ILE A CA 1
ATOM 759 C C . ILE A 1 95 ? -4.556 -2.208 4.266 1.00 96.50 95 ILE A C 1
ATOM 761 O O . ILE A 1 95 ? -4.169 -2.246 5.434 1.00 96.50 95 ILE A O 1
ATOM 765 N N . THR A 1 96 ? -4.719 -1.052 3.619 1.00 96.62 96 THR A N 1
ATOM 766 C CA . THR A 1 96 ? -4.438 0.260 4.225 1.00 96.62 96 THR A CA 1
ATOM 767 C C . THR A 1 96 ? -5.323 0.501 5.447 1.00 96.62 96 THR A C 1
ATOM 769 O O . THR A 1 96 ? -4.814 0.926 6.477 1.00 96.62 96 THR A O 1
ATOM 772 N N . ALA A 1 97 ? -6.614 0.168 5.365 1.00 95.62 97 ALA A N 1
ATOM 773 C CA . ALA A 1 97 ? -7.577 0.265 6.459 1.00 95.62 97 ALA A CA 1
ATOM 774 C C . ALA A 1 97 ? -7.162 -0.601 7.654 1.00 95.62 97 ALA A C 1
ATOM 776 O O . ALA A 1 97 ? -7.152 -0.122 8.788 1.00 95.62 97 ALA A O 1
ATOM 777 N N . ARG A 1 98 ? -6.704 -1.837 7.408 1.00 94.12 98 ARG A N 1
ATOM 778 C CA . ARG A 1 98 ? -6.173 -2.697 8.476 1.00 94.12 98 ARG A CA 1
ATOM 779 C C . ARG A 1 98 ? -4.985 -2.050 9.188 1.00 94.12 98 ARG A C 1
ATOM 781 O O . ARG A 1 98 ? -4.956 -2.020 10.415 1.00 94.12 98 ARG A O 1
ATOM 788 N N . TYR A 1 99 ? -4.021 -1.512 8.442 1.00 94.44 99 TYR A N 1
ATOM 789 C CA . TYR A 1 99 ? -2.863 -0.826 9.033 1.00 94.44 99 TYR A CA 1
ATOM 790 C C . TYR A 1 99 ? -3.177 0.579 9.570 1.00 94.44 99 TYR A C 1
ATOM 792 O O . TYR A 1 99 ? -2.352 1.147 10.279 1.00 94.44 99 TYR A O 1
ATOM 800 N N . ALA A 1 100 ? -4.354 1.127 9.265 1.00 93.38 100 ALA A N 1
ATOM 801 C CA . ALA A 1 100 ? -4.919 2.308 9.910 1.00 93.38 100 ALA A CA 1
ATOM 802 C C . ALA A 1 100 ? -5.675 1.966 11.207 1.00 93.38 100 ALA A C 1
ATOM 804 O O . ALA A 1 100 ? -6.247 2.864 11.815 1.00 93.38 100 ALA A O 1
ATOM 805 N N . HIS A 1 101 ? -5.676 0.693 11.625 1.00 92.00 101 HIS A N 1
ATOM 806 C CA . HIS A 1 101 ? -6.390 0.189 12.800 1.00 92.00 101 HIS A CA 1
ATOM 807 C C . HIS A 1 101 ? -7.915 0.371 12.734 1.00 92.00 101 HIS A C 1
ATOM 809 O O . HIS A 1 101 ? -8.564 0.517 13.765 1.00 92.00 101 HIS A O 1
ATOM 815 N N . VAL A 1 102 ? -8.493 0.324 11.529 1.00 91.50 102 VAL A N 1
ATOM 816 C CA . VAL A 1 102 ? -9.950 0.233 11.354 1.00 91.50 102 VAL A CA 1
ATOM 817 C C . VAL A 1 102 ? -10.442 -1.070 11.987 1.00 91.50 102 VAL A C 1
ATOM 819 O O . VAL A 1 102 ? -9.846 -2.134 11.755 1.00 91.50 102 VAL A O 1
ATOM 822 N N . ALA A 1 103 ? -11.496 -0.982 12.803 1.00 89.25 103 ALA A N 1
ATOM 823 C CA . ALA A 1 103 ? -12.072 -2.146 13.457 1.00 89.25 103 ALA A CA 1
ATOM 824 C C . ALA A 1 103 ? -12.668 -3.109 12.422 1.00 89.25 103 ALA A C 1
ATOM 826 O O . ALA A 1 103 ? -13.032 -2.735 11.306 1.00 89.25 103 ALA A O 1
ATOM 827 N N . GLU A 1 104 ? -12.717 -4.391 12.765 1.00 86.38 104 GLU A N 1
ATOM 828 C CA . GLU A 1 104 ? -13.296 -5.384 11.867 1.00 86.38 104 GLU A CA 1
ATOM 829 C C . GLU A 1 104 ? -14.808 -5.174 11.739 1.00 86.38 104 GLU A C 1
ATOM 831 O O . GLU A 1 104 ? -15.496 -5.010 12.740 1.00 86.38 104 GLU A O 1
ATOM 836 N N . GLY A 1 105 ? -15.311 -5.160 10.503 1.00 87.50 105 GLY A N 1
ATOM 837 C CA . GLY A 1 105 ? -16.711 -4.851 10.197 1.00 87.50 105 GLY A CA 1
ATOM 838 C C . GLY A 1 105 ? -16.992 -3.372 9.908 1.00 87.50 105 GLY A C 1
ATOM 839 O O . GLY A 1 105 ? -17.983 -3.079 9.239 1.00 87.50 105 GLY A O 1
ATOM 840 N N . ASP A 1 106 ? -16.106 -2.455 10.309 1.00 91.88 106 ASP A N 1
ATOM 841 C CA . ASP A 1 106 ? -16.254 -1.034 9.990 1.00 91.88 106 ASP A CA 1
ATOM 842 C C . ASP A 1 106 ? -16.004 -0.763 8.504 1.00 91.88 106 ASP A C 1
ATOM 844 O O . ASP A 1 106 ? -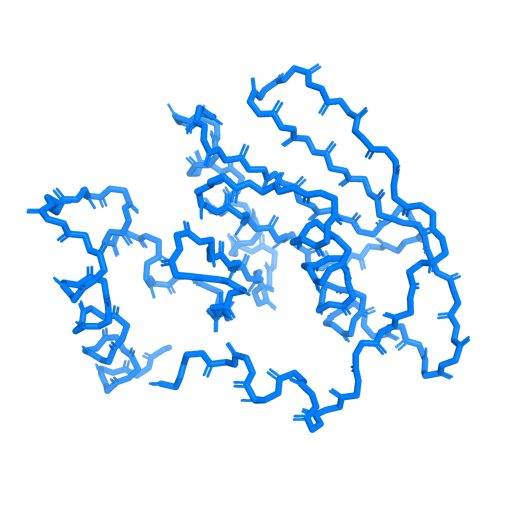15.133 -1.363 7.861 1.00 91.88 106 ASP A O 1
ATOM 848 N N . ARG A 1 107 ? -16.757 0.201 7.966 1.00 94.00 107 ARG A N 1
ATOM 849 C CA . ARG A 1 107 ? -16.624 0.676 6.588 1.00 94.00 107 ARG A CA 1
ATOM 850 C C . ARG A 1 107 ? -16.031 2.073 6.560 1.00 94.00 107 ARG A C 1
ATOM 852 O O . ARG A 1 107 ? -16.531 2.986 7.210 1.00 94.00 107 ARG A O 1
ATOM 859 N N . VAL A 1 108 ? -14.988 2.237 5.758 1.00 95.06 108 VAL A N 1
ATOM 860 C CA . VAL A 1 108 ? -14.302 3.513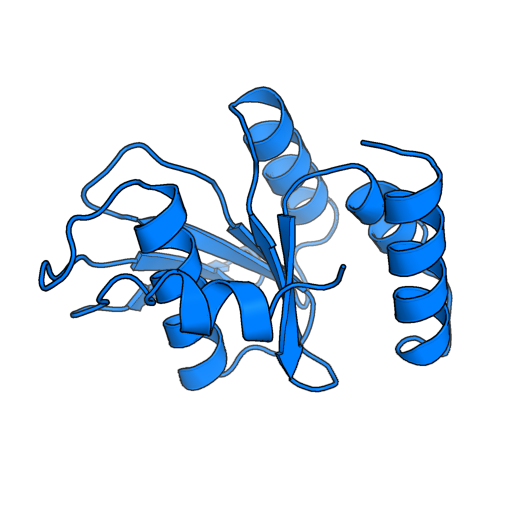 5.528 1.00 95.06 108 VAL A CA 1
ATOM 861 C C . VAL A 1 108 ? -14.190 3.800 4.035 1.00 95.06 108 VAL A C 1
ATOM 863 O O . VAL A 1 108 ? -14.378 2.915 3.200 1.00 95.06 108 VAL A O 1
ATOM 866 N N . SER A 1 109 ? -13.850 5.035 3.677 1.00 96.00 109 SER A N 1
ATOM 867 C CA . SER A 1 109 ? -13.572 5.410 2.294 1.00 96.00 109 SER A CA 1
ATOM 868 C C . SER A 1 109 ? -12.074 5.595 2.097 1.00 96.00 109 SER A C 1
ATOM 870 O O . SER A 1 109 ? -11.395 6.220 2.910 1.00 96.00 109 SER A O 1
ATOM 872 N N . ALA A 1 110 ? -11.537 5.149 0.968 1.00 95.38 110 ALA A N 1
ATOM 873 C CA . ALA A 1 110 ? -10.168 5.470 0.583 1.00 95.38 110 ALA A CA 1
ATOM 874 C C . ALA A 1 110 ? -10.123 6.547 -0.504 1.00 95.38 110 ALA A C 1
ATOM 876 O O . ALA A 1 110 ? -10.986 6.622 -1.381 1.00 95.38 110 ALA A O 1
ATOM 877 N N . LYS A 1 111 ? -9.089 7.388 -0.449 1.00 94.81 111 LYS A N 1
ATOM 878 C CA . LYS A 1 111 ? -8.744 8.353 -1.495 1.00 94.81 111 LYS A CA 1
ATOM 879 C C . LYS A 1 111 ? -7.510 7.863 -2.234 1.00 94.81 111 LYS A C 1
ATOM 881 O O . LYS A 1 111 ? -6.461 7.684 -1.620 1.00 94.81 111 LYS A O 1
ATOM 886 N N . GLY A 1 112 ? -7.637 7.676 -3.542 1.00 93.44 112 GLY A N 1
ATOM 887 C CA . GLY A 1 112 ? -6.546 7.335 -4.446 1.00 93.44 112 GLY A CA 1
ATOM 888 C C . GLY A 1 112 ? -6.084 8.544 -5.245 1.00 93.44 112 GLY A C 1
ATOM 889 O O . GLY A 1 112 ? -6.917 9.243 -5.804 1.00 93.44 112 GLY A O 1
ATOM 890 N N . LEU A 1 113 ? -4.781 8.778 -5.353 1.00 93.00 113 LEU A N 1
ATOM 891 C CA . LEU A 1 113 ? -4.193 9.742 -6.278 1.00 93.00 113 LEU A CA 1
ATOM 892 C C . LEU A 1 113 ? -3.367 8.983 -7.319 1.00 93.00 113 LEU A C 1
ATOM 894 O O . LEU A 1 113 ? -2.299 8.465 -7.001 1.00 93.00 113 LEU A O 1
ATOM 898 N N . THR A 1 114 ? -3.872 8.909 -8.552 1.00 88.38 114 THR A N 1
ATOM 899 C CA . THR A 1 114 ? -3.253 8.141 -9.649 1.00 88.38 114 THR A CA 1
ATOM 900 C C . THR A 1 114 ? -2.603 9.064 -10.674 1.00 88.38 114 THR A C 1
ATOM 902 O O . THR A 1 114 ? -3.215 10.055 -11.094 1.00 88.38 114 THR A O 1
ATOM 905 N N . ASN A 1 115 ? -1.379 8.728 -11.104 1.00 80.81 115 ASN A N 1
ATOM 906 C CA . ASN A 1 115 ? -0.631 9.443 -12.151 1.00 80.81 115 ASN A CA 1
ATOM 907 C C . ASN A 1 115 ? -0.570 10.973 -11.949 1.00 80.81 115 ASN A C 1
ATOM 909 O O . ASN A 1 115 ? -0.605 11.747 -12.903 1.00 80.81 115 ASN A O 1
ATOM 913 N N . GLY A 1 116 ? -0.544 11.430 -10.699 1.00 69.25 116 GLY A N 1
ATOM 914 C CA . GLY A 1 116 ? -0.446 12.841 -10.315 1.00 69.25 116 GLY A CA 1
ATOM 915 C C . GLY A 1 116 ? -1.706 13.682 -10.522 1.00 69.25 116 GLY A C 1
ATOM 916 O O . GLY A 1 116 ? -1.670 14.864 -10.201 1.00 69.25 116 GLY A O 1
ATOM 917 N N . ARG A 1 117 ? -2.795 13.129 -11.074 1.00 66.62 117 ARG A N 1
ATOM 918 C CA . ARG A 1 117 ? -3.889 13.950 -11.633 1.00 66.62 117 ARG A CA 1
ATOM 919 C C . ARG A 1 117 ? -5.297 13.532 -11.223 1.00 66.62 117 ARG A C 1
ATOM 921 O O . ARG A 1 117 ? -6.175 14.385 -11.169 1.00 66.62 117 ARG A O 1
ATOM 928 N N . LYS A 1 118 ? -5.540 12.248 -10.940 1.00 75.31 118 LYS A N 1
ATOM 929 C CA . LYS A 1 118 ? -6.894 11.747 -10.651 1.00 75.31 118 LYS A CA 1
ATOM 930 C C . LYS A 1 118 ? -7.050 11.395 -9.180 1.00 75.31 118 LYS A C 1
ATOM 932 O O . LYS A 1 118 ? -6.394 10.465 -8.714 1.00 75.31 118 LYS A O 1
ATOM 937 N N . HIS A 1 119 ? -7.941 12.114 -8.498 1.00 80.62 119 HIS A N 1
ATOM 938 C CA . HIS A 1 119 ? -8.458 11.714 -7.195 1.00 80.62 119 HIS A CA 1
ATOM 939 C C . HIS A 1 119 ? -9.612 10.727 -7.403 1.00 80.62 119 HIS A C 1
ATOM 941 O O . HIS A 1 119 ? -10.623 11.074 -8.006 1.00 80.62 119 HIS A O 1
ATOM 947 N N . LEU A 1 120 ? -9.444 9.498 -6.930 1.00 88.12 120 LEU A N 1
ATOM 948 C CA . LEU A 1 120 ? -10.450 8.443 -6.943 1.00 88.12 120 LEU A CA 1
ATOM 949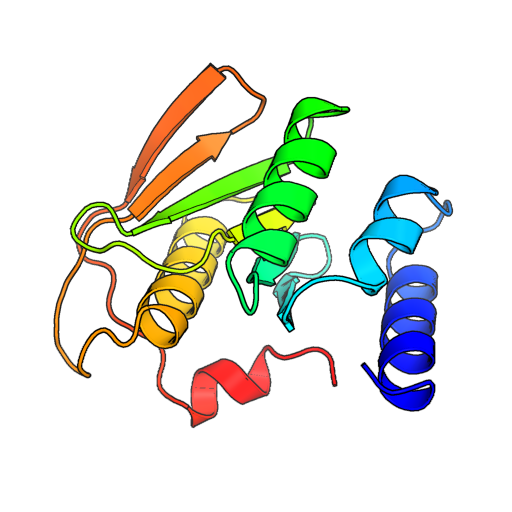 C C . LEU A 1 120 ? -10.981 8.273 -5.523 1.00 88.12 120 LEU A C 1
ATOM 951 O O . LEU A 1 120 ? -10.194 8.194 -4.579 1.00 88.12 120 LEU A O 1
ATOM 955 N N . LEU A 1 121 ? -12.299 8.211 -5.371 1.00 92.19 121 LEU A N 1
ATOM 956 C CA . LEU A 1 121 ? -12.925 7.816 -4.116 1.00 92.19 121 LEU A CA 1
ATOM 957 C C . LEU A 1 121 ? -13.312 6.343 -4.215 1.00 92.19 121 LEU A C 1
ATOM 959 O O . LEU A 1 121 ? -13.974 5.939 -5.168 1.00 92.19 121 LEU A O 1
ATOM 963 N N . ILE A 1 122 ? -12.897 5.558 -3.228 1.00 93.94 122 ILE A N 1
ATOM 964 C CA . ILE A 1 122 ? -13.234 4.142 -3.103 1.00 93.94 122 ILE A CA 1
ATOM 965 C C . ILE A 1 122 ? -14.080 4.019 -1.833 1.00 93.94 122 ILE A C 1
ATOM 967 O O . ILE A 1 122 ? -13.509 4.017 -0.740 1.00 93.94 122 ILE A O 1
ATOM 971 N N . PRO A 1 123 ? -15.417 4.025 -1.944 1.00 93.31 123 PRO A N 1
ATOM 972 C CA . PRO A 1 123 ? -16.301 3.909 -0.789 1.00 93.31 123 PRO A CA 1
ATOM 973 C C . PRO A 1 123 ? -16.376 2.462 -0.280 1.00 93.31 123 PRO A C 1
ATOM 975 O O . PRO A 1 123 ? -15.951 1.532 -0.971 1.00 93.31 123 PRO A O 1
ATOM 978 N N . ASP A 1 124 ? -16.949 2.297 0.914 1.00 92.69 124 ASP A N 1
ATOM 979 C CA . ASP A 1 124 ? -17.340 1.005 1.498 1.00 92.69 124 ASP A CA 1
ATOM 980 C C . ASP A 1 124 ? -16.206 -0.030 1.599 1.00 92.69 124 ASP A C 1
ATOM 982 O O . ASP A 1 124 ? -16.385 -1.223 1.349 1.00 92.69 124 ASP A O 1
ATOM 986 N N . VAL A 1 125 ? -15.013 0.421 1.982 1.00 93.62 125 VAL A N 1
ATOM 987 C CA . VAL A 1 125 ? -13.853 -0.445 2.201 1.00 93.62 125 VAL A CA 1
ATOM 988 C C . VAL A 1 125 ? -13.875 -0.982 3.627 1.00 93.62 125 VAL A C 1
ATOM 990 O O . VAL A 1 125 ? -13.907 -0.209 4.582 1.00 93.62 125 VAL A O 1
ATOM 993 N N . MET A 1 126 ? -13.785 -2.304 3.769 1.00 93.56 126 MET A N 1
ATOM 994 C CA . MET A 1 126 ? -13.563 -2.978 5.053 1.00 93.56 126 MET A CA 1
ATOM 995 C C . MET A 1 126 ? -12.100 -3.403 5.187 1.00 93.56 126 MET A C 1
ATOM 997 O O . MET A 1 126 ? -11.442 -3.728 4.196 1.00 93.56 126 MET A O 1
ATOM 1001 N N . ALA A 1 127 ? -11.577 -3.414 6.412 1.00 92.44 127 ALA A N 1
ATOM 1002 C CA . ALA A 1 127 ? -10.229 -3.904 6.684 1.00 92.44 127 ALA A CA 1
ATOM 1003 C C . ALA A 1 127 ? -10.118 -5.420 6.434 1.00 92.44 127 ALA A C 1
ATOM 1005 O O . ALA A 1 127 ? -10.935 -6.191 6.932 1.00 92.44 127 ALA A O 1
ATOM 1006 N N . LEU A 1 128 ? -9.073 -5.863 5.721 1.00 90.44 128 LEU A N 1
ATOM 1007 C CA . LEU A 1 128 ? -8.800 -7.300 5.535 1.00 90.44 128 LEU A CA 1
ATOM 1008 C C . LEU A 1 128 ? -8.484 -7.980 6.860 1.00 90.44 128 LEU A C 1
ATOM 1010 O O . LEU A 1 128 ? -7.718 -7.426 7.640 1.00 90.44 128 LEU A O 1
ATOM 1014 N N . THR A 1 129 ? -8.935 -9.211 7.099 1.00 89.94 129 THR A N 1
ATOM 1015 C CA . THR A 1 129 ? -8.520 -10.022 8.267 1.00 89.94 129 THR A CA 1
ATOM 1016 C C . THR A 1 129 ? -6.989 -10.162 8.364 1.00 89.94 129 THR A C 1
ATOM 1018 O O . THR A 1 129 ? -6.284 -10.054 7.349 1.00 89.94 129 THR A O 1
ATOM 1021 N N . PRO A 1 130 ? -6.417 -10.425 9.558 1.00 86.25 130 PRO A N 1
ATOM 1022 C CA . PRO A 1 130 ? -4.983 -10.701 9.681 1.00 86.25 130 PRO A CA 1
ATOM 1023 C C . PRO A 1 130 ? -4.539 -11.860 8.775 1.00 86.25 130 PRO A C 1
ATOM 1025 O O . PRO A 1 130 ? -3.513 -11.774 8.103 1.00 86.25 130 PRO A O 1
ATOM 1028 N N . LYS A 1 131 ? -5.374 -12.904 8.679 1.00 88.69 131 LYS A N 1
ATOM 1029 C 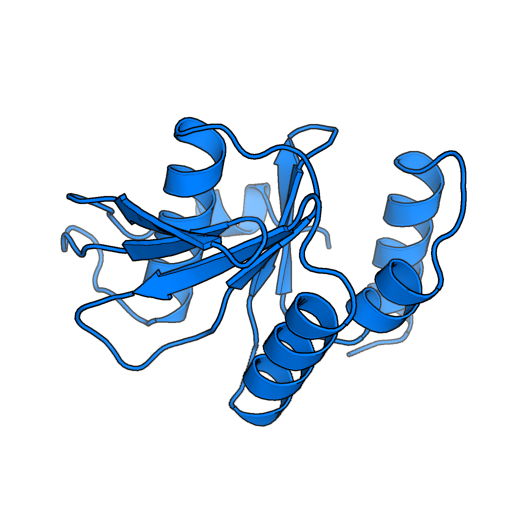CA . LYS A 1 131 ? -5.137 -14.084 7.839 1.00 88.69 131 LYS A CA 1
ATOM 1030 C C . LYS A 1 131 ? -5.095 -13.741 6.348 1.00 88.69 131 LYS A C 1
ATOM 1032 O O . LYS A 1 131 ? -4.236 -14.251 5.634 1.00 88.69 131 LYS A O 1
ATOM 1037 N N . GLU A 1 132 ? -5.998 -12.891 5.867 1.00 88.62 132 GLU A N 1
ATOM 1038 C CA . GLU A 1 132 ? -5.998 -12.433 4.469 1.00 88.62 132 GLU A CA 1
ATOM 1039 C C . GLU A 1 132 ? -4.811 -11.517 4.168 1.00 88.62 132 GLU A C 1
ATOM 1041 O O . GLU A 1 132 ? -4.161 -11.666 3.135 1.00 88.62 132 GLU A O 1
ATOM 1046 N N . THR A 1 133 ? -4.485 -10.616 5.095 1.00 88.12 133 THR A N 1
ATOM 1047 C CA . THR A 1 133 ? -3.362 -9.682 4.949 1.00 88.12 133 THR A CA 1
ATOM 1048 C C . THR A 1 133 ? -2.030 -10.429 4.837 1.00 88.12 133 THR A C 1
ATOM 1050 O O . THR A 1 133 ? -1.206 -10.107 3.981 1.00 88.12 133 THR A O 1
ATOM 1053 N N . ASP A 1 134 ? -1.822 -11.459 5.662 1.00 88.56 134 ASP A N 1
ATOM 1054 C CA . ASP A 1 134 ? -0.586 -12.246 5.657 1.00 88.56 134 ASP A CA 1
ATOM 1055 C C . ASP A 1 134 ? -0.416 -13.117 4.407 1.00 88.56 134 ASP A C 1
ATOM 1057 O O . ASP A 1 134 ? 0.720 -13.371 4.006 1.00 88.56 134 ASP A O 1
ATOM 1061 N N . ARG A 1 135 ? -1.510 -13.538 3.757 1.00 89.25 135 ARG A N 1
ATOM 1062 C CA . ARG A 1 135 ? -1.459 -14.291 2.488 1.00 89.25 135 ARG A CA 1
ATOM 1063 C C . ARG A 1 135 ? -0.904 -13.462 1.333 1.00 89.25 135 ARG A C 1
ATOM 1065 O O . ARG A 1 135 ? -0.245 -14.010 0.460 1.00 89.25 135 ARG A O 1
ATOM 1072 N N . LEU A 1 136 ? -1.168 -12.156 1.333 1.00 88.62 136 LEU A N 1
ATOM 1073 C CA . LEU A 1 136 ? -0.719 -11.233 0.284 1.00 88.62 136 LEU A CA 1
ATOM 1074 C C . LEU A 1 136 ? 0.686 -10.678 0.546 1.00 88.62 136 LEU A C 1
ATOM 1076 O O . LEU A 1 136 ? 1.274 -10.019 -0.314 1.00 88.62 136 LEU A O 1
ATOM 1080 N N . ARG A 1 137 ? 1.217 -10.880 1.755 1.00 90.25 137 ARG A N 1
ATOM 1081 C CA . ARG A 1 137 ? 2.466 -10.269 2.197 1.00 90.25 137 ARG A CA 1
ATOM 1082 C C . ARG A 1 137 ? 3.661 -10.941 1.530 1.00 90.25 137 ARG A C 1
ATOM 1084 O O . ARG A 1 137 ? 3.871 -12.143 1.668 1.00 90.25 137 ARG A O 1
ATOM 1091 N N . ILE A 1 138 ? 4.506 -10.132 0.898 1.00 86.19 138 ILE A N 1
ATOM 1092 C CA . ILE A 1 138 ? 5.825 -10.572 0.441 1.00 86.19 138 ILE A CA 1
ATOM 1093 C C . ILE A 1 138 ? 6.692 -10.711 1.697 1.00 86.19 138 ILE A C 1
ATOM 1095 O O . ILE A 1 138 ? 7.075 -9.703 2.307 1.00 86.19 138 ILE A O 1
ATOM 1099 N N . LYS A 1 139 ? 6.909 -11.957 2.128 1.00 71.12 139 LYS A N 1
ATOM 1100 C CA . LYS A 1 139 ? 7.800 -12.296 3.241 1.00 71.12 139 LYS A CA 1
ATOM 1101 C C . LYS A 1 139 ? 9.238 -12.211 2.772 1.00 71.12 139 LYS A C 1
ATOM 1103 O O . LYS A 1 139 ? 9.597 -12.913 1.808 1.00 71.12 139 LYS A O 1
#

Secondary structure (DSSP, 8-state):
--HHHHHHHHHHHHHH-SS--HHHHHHTTSSEEEE-SSS-EEEE-SSHHHHHHHHHHHHH--TTEEEEEESSS----EEEES---HHHHHHHHHHHHHHTTPPTT-EEEEEEEETTTEEEEEEEEEPPPHHHHHHHB--

Radius of gyration: 13.92 Å; chains: 1; bounding box: 36×28×30 Å